Protein AF-A0A6I1NS56-F1 (afdb_monomer)

Sequence (150 aa):
AAATADRNGFFYVLDRTNGKFIRGFPFVDKITWATGLYKDGRPIYNDASRPGAPGSEAKGSSVFVAPAFLGAKNWMPMAYNRDTGLFYVPSNEWGMDIWNEGIAYKKGAAFLGAGFTIKPLNEDYIGVLRAIDPISGKEVWRHKNFAPLW

pLDDT: mean 98.23, std 1.17, range [90.31, 98.94]

Foldseek 3Di:
DDWDCDLQQKIFDADPVPRFGPDIDGPAPDFDQAPGADPRRHGRGDCQQPADEQVPHQKTDKHKGPPANCGQAHDDDWDADPVVQWIWGWGFAKIKTKIFGDFDDDPPDDTDRMDMDIGGPDDQFTIKTWIARPPVRDTPDIDTDRDGDD

Solvent-accessible surface area (backbone atoms only — not comparable to full-atom values): 8372 Å² total; per-residue (Å²): 110,45,75,48,70,36,39,74,24,38,33,37,34,24,36,70,88,77,66,48,55,73,51,70,42,70,78,53,98,61,60,48,45,38,84,49,63,47,93,74,62,49,72,40,70,32,70,83,37,50,51,38,74,24,81,94,48,78,52,18,55,72,26,69,28,24,30,20,95,73,21,20,24,61,89,54,78,61,49,75,43,86,88,79,57,30,34,42,38,54,21,36,46,33,21,19,44,32,23,24,30,84,70,75,93,51,93,95,55,87,85,76,38,58,54,74,48,80,38,68,73,46,95,79,33,24,9,33,39,32,33,34,33,79,84,84,65,41,76,78,48,76,45,80,32,60,57,71,52,109

Nearest PDB structures (foldseek):
  6zcw-assembly1_A  TM=1.004E+00  e=3.092E-25  Pseudomonas putida KT2440
  6zcv-assembly1_A  TM=1.003E+00  e=5.924E-25  Pseudomonas putida KT2440
  1flg-assembly1_B  TM=9.805E-01  e=6.435E-18  Pseudomonas aeruginosa
  7cdl-assembly3_A  TM=9.228E-01  e=8.226E-09  Methylococcus capsulatus str. Bath
  4mh1-assembly1_B-2  TM=8.057E-01  e=1.050E-07  Ketogulonicigenium vulgare Y25

Secondary structure (DSSP, 8-state):
-EEEE-TTSEEEEE-TTT--EEEEEE-SS---SEEEE-TTS-EEE-GGGSPPP-TTSSBPPPEEESS-TT-SS-SSPPEEETTTTEEEEEEE-EEEEEEEB-----TTS----EEEEEEESSSS-SEEEEEEETTTTEEEEEEEESSPP-

Radius of gyration: 17.17 Å; Cα contacts (8 Å, |Δi|>4): 363; chains: 1; bounding box: 42×41×47 Å

Structure (mmCIF, N/CA/C/O backbone):
data_AF-A0A6I1NS56-F1
#
_entry.id   AF-A0A6I1NS56-F1
#
loop_
_atom_site.group_PDB
_atom_site.id
_atom_site.type_symbol
_atom_site.label_atom_id
_atom_site.label_alt_id
_atom_site.label_comp_id
_atom_site.label_asym_id
_atom_site.label_entity_id
_atom_site.label_seq_id
_atom_site.pdbx_PDB_ins_code
_atom_site.Cartn_x
_atom_site.Cartn_y
_atom_site.Cartn_z
_atom_site.occupancy
_atom_site.B_iso_or_equiv
_atom_site.auth_seq_id
_atom_site.auth_comp_id
_atom_site.auth_asym_id
_atom_site.auth_atom_id
_atom_site.pdbx_PDB_model_num
ATOM 1 N N . ALA A 1 1 ? -12.885 13.927 11.014 1.00 90.31 1 ALA A N 1
ATOM 2 C CA . ALA A 1 1 ? -11.855 13.294 10.175 1.00 90.31 1 ALA A CA 1
ATOM 3 C C . ALA A 1 1 ? -12.495 12.534 9.013 1.00 90.31 1 ALA A C 1
ATOM 5 O O . ALA A 1 1 ? -13.688 12.250 9.088 1.00 90.31 1 ALA A O 1
ATOM 6 N N . ALA A 1 2 ? -11.719 12.247 7.971 1.00 95.69 2 ALA A N 1
ATOM 7 C CA . ALA A 1 2 ? -11.999 11.276 6.913 1.00 95.69 2 ALA A CA 1
ATOM 8 C C . ALA A 1 2 ? -10.872 10.230 6.918 1.00 95.69 2 ALA A C 1
ATOM 10 O O . ALA A 1 2 ? -9.745 10.568 7.281 1.00 95.69 2 ALA A O 1
ATOM 11 N N . ALA A 1 3 ? -11.171 8.986 6.549 1.00 97.81 3 ALA A N 1
ATOM 12 C CA . ALA A 1 3 ? -10.193 7.904 6.532 1.00 97.81 3 ALA A CA 1
ATOM 13 C C . ALA A 1 3 ? -10.124 7.248 5.151 1.00 97.81 3 ALA A C 1
ATOM 15 O O . ALA A 1 3 ? -11.142 7.156 4.463 1.00 97.81 3 ALA A O 1
ATOM 16 N N . THR A 1 4 ? -8.942 6.778 4.758 1.00 98.06 4 THR A N 1
ATOM 17 C CA . THR A 1 4 ? -8.733 6.042 3.508 1.00 98.06 4 THR A CA 1
ATOM 18 C C . THR A 1 4 ? -7.671 4.962 3.687 1.00 98.06 4 THR A C 1
ATOM 20 O O . THR A 1 4 ? -6.619 5.214 4.265 1.00 98.06 4 THR A O 1
ATOM 23 N N . ALA A 1 5 ? -7.950 3.760 3.191 1.00 98.69 5 ALA A N 1
ATOM 24 C CA . ALA A 1 5 ? -6.979 2.679 3.075 1.00 98.69 5 ALA A CA 1
ATOM 25 C C . ALA A 1 5 ? -6.415 2.706 1.651 1.00 98.69 5 ALA A C 1
ATOM 27 O O . ALA A 1 5 ? -7.130 2.381 0.701 1.00 98.69 5 ALA A O 1
ATOM 28 N N . ASP A 1 6 ? -5.178 3.161 1.485 1.00 98.81 6 ASP A N 1
ATOM 29 C CA . ASP A 1 6 ? -4.625 3.435 0.162 1.00 98.81 6 ASP A CA 1
ATOM 30 C C . ASP A 1 6 ? -4.050 2.180 -0.513 1.00 98.81 6 ASP A C 1
ATOM 32 O O . ASP A 1 6 ? -3.623 1.219 0.134 1.00 98.81 6 ASP A O 1
ATOM 36 N N . ARG A 1 7 ? -3.981 2.212 -1.849 1.00 98.88 7 ARG A N 1
ATOM 37 C CA . ARG A 1 7 ? -3.293 1.197 -2.663 1.00 98.88 7 ARG A CA 1
ATOM 38 C C . ARG A 1 7 ? -1.859 0.968 -2.187 1.00 98.88 7 ARG A C 1
ATOM 40 O O . ARG A 1 7 ? -1.370 -0.156 -2.264 1.00 98.88 7 ARG A O 1
ATOM 47 N N . ASN A 1 8 ? -1.205 2.013 -1.690 1.00 98.81 8 ASN A N 1
ATOM 48 C CA . ASN A 1 8 ? 0.195 2.015 -1.293 1.00 98.81 8 ASN A CA 1
ATOM 49 C C . ASN A 1 8 ? 0.499 1.285 0.035 1.00 98.81 8 ASN A C 1
ATOM 51 O O . ASN A 1 8 ? 1.672 1.151 0.384 1.00 98.81 8 ASN A O 1
ATOM 55 N N . GLY A 1 9 ? -0.520 0.805 0.761 1.00 98.81 9 GLY A N 1
ATOM 56 C CA . GLY A 1 9 ? -0.364 0.044 2.008 1.00 98.81 9 GLY A CA 1
ATOM 57 C C . GLY A 1 9 ? -0.556 0.839 3.298 1.00 98.81 9 GLY A C 1
ATOM 58 O O . GLY A 1 9 ? -0.665 0.234 4.365 1.00 98.81 9 GLY A O 1
ATOM 59 N N . PHE A 1 10 ? -0.655 2.167 3.226 1.00 98.94 10 PHE A N 1
ATOM 60 C CA . PHE A 1 10 ? -0.937 3.014 4.381 1.00 98.94 10 PHE A CA 1
ATOM 61 C C . PHE A 1 10 ? -2.432 3.327 4.512 1.00 98.94 10 PHE A C 1
ATOM 63 O O . PHE A 1 10 ? -3.138 3.606 3.542 1.00 98.94 10 PHE A O 1
ATOM 70 N N . PHE A 1 11 ? -2.909 3.310 5.750 1.00 98.88 11 PHE A N 1
ATOM 71 C CA . PHE A 1 11 ? -4.212 3.800 6.158 1.00 98.88 11 PHE A CA 1
ATOM 72 C C . PHE A 1 11 ? -4.035 5.227 6.666 1.00 98.88 11 PHE A C 1
ATOM 74 O O . PHE A 1 11 ? -3.307 5.453 7.631 1.00 98.88 11 PHE A O 1
ATOM 81 N N . TYR A 1 12 ? -4.683 6.191 6.022 1.00 98.88 12 TYR A N 1
ATOM 82 C CA . TYR A 1 12 ? -4.572 7.612 6.329 1.00 98.88 12 TYR A CA 1
ATOM 83 C C . TYR A 1 12 ? -5.828 8.121 7.024 1.00 98.88 12 TYR A C 1
ATOM 85 O O . TYR A 1 12 ? -6.948 7.775 6.650 1.00 98.88 12 TYR A O 1
ATOM 93 N N . VAL A 1 13 ? -5.634 9.019 7.987 1.00 98.81 13 VAL A N 1
ATOM 94 C CA . VAL A 1 13 ? -6.697 9.792 8.629 1.00 98.81 13 VAL A CA 1
ATOM 95 C C . VAL A 1 13 ? -6.381 11.272 8.457 1.00 98.81 13 VAL A C 1
ATOM 97 O O . VAL A 1 13 ? -5.311 11.742 8.848 1.00 98.81 13 VAL A O 1
ATOM 100 N N . LEU A 1 14 ? -7.327 12.005 7.874 1.00 98.75 14 LEU A N 1
ATOM 101 C CA . LEU A 1 14 ? -7.202 13.424 7.549 1.00 98.75 14 LEU A CA 1
ATOM 102 C C . LEU A 1 14 ? -8.277 14.241 8.264 1.00 98.75 14 LEU A C 1
ATOM 104 O O . LEU A 1 14 ? -9.392 13.765 8.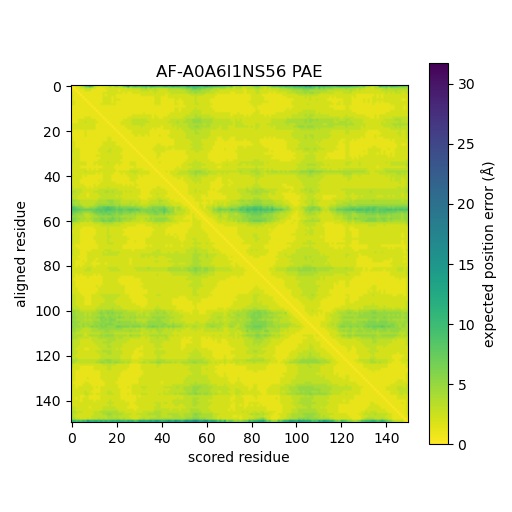518 1.00 98.75 14 LEU A O 1
ATOM 108 N N . ASP A 1 15 ? -7.982 15.503 8.545 1.00 98.50 15 ASP A N 1
ATOM 109 C CA . ASP A 1 15 ? -9.017 16.474 8.861 1.00 98.50 15 ASP A CA 1
ATOM 110 C C . ASP A 1 15 ? -9.815 16.769 7.587 1.00 98.50 15 ASP A C 1
ATOM 112 O O . ASP A 1 15 ? -9.314 17.328 6.615 1.00 98.50 15 ASP A O 1
ATOM 116 N N . ARG A 1 16 ? -11.091 16.383 7.592 1.00 98.19 16 ARG A N 1
ATOM 117 C CA . ARG A 1 16 ? -11.969 16.523 6.426 1.00 98.19 16 ARG A CA 1
ATOM 118 C C . ARG A 1 16 ? -12.293 17.983 6.084 1.00 98.19 16 ARG A C 1
ATOM 120 O O . ARG A 1 16 ? -12.858 18.226 5.029 1.00 98.19 16 ARG A O 1
ATOM 127 N N . THR A 1 17 ? -12.021 18.928 6.988 1.00 98.56 17 THR A N 1
ATOM 128 C CA . THR A 1 17 ? -12.348 20.351 6.797 1.00 98.56 17 THR A CA 1
ATOM 129 C C . THR A 1 17 ? -11.284 21.099 5.998 1.00 98.56 17 THR A C 1
ATOM 131 O O . THR A 1 17 ? -11.596 22.099 5.362 1.00 98.56 17 THR A O 1
ATOM 134 N N . ASN A 1 18 ? -10.035 20.622 6.022 1.00 98.06 18 ASN A N 1
ATOM 135 C CA . ASN A 1 18 ? -8.885 21.323 5.441 1.00 98.06 18 ASN A CA 1
ATOM 136 C C . ASN A 1 18 ? -7.846 20.389 4.786 1.00 98.06 18 ASN A C 1
ATOM 138 O O . ASN A 1 18 ? -6.843 20.866 4.264 1.00 98.06 18 ASN A O 1
ATOM 142 N N . GLY A 1 19 ? -8.054 19.071 4.831 1.00 98.00 19 GLY A N 1
ATOM 143 C CA . GLY A 1 19 ? -7.160 18.069 4.251 1.00 98.00 19 GLY A CA 1
ATOM 144 C C . GLY A 1 19 ? -5.872 17.810 5.037 1.00 98.00 19 GLY A C 1
ATOM 145 O O . GLY A 1 19 ? -5.043 17.026 4.579 1.00 98.00 19 GLY A O 1
ATOM 146 N N . LYS A 1 20 ? -5.672 18.430 6.209 1.00 98.44 20 LYS A N 1
ATOM 147 C CA . LYS A 1 20 ? -4.444 18.250 6.992 1.00 98.44 20 LYS A CA 1
ATOM 148 C C . LYS A 1 20 ? -4.314 16.816 7.497 1.00 98.44 20 LYS A C 1
ATOM 150 O O . LYS A 1 20 ? -5.270 16.220 7.997 1.00 98.44 20 LYS A O 1
ATOM 155 N N . PHE A 1 21 ? -3.100 16.287 7.391 1.00 98.69 21 PHE A N 1
ATOM 156 C CA . PHE A 1 21 ? -2.736 14.977 7.910 1.00 98.69 21 PHE A CA 1
ATOM 157 C C . PHE A 1 21 ? -2.895 14.924 9.434 1.00 98.69 21 PHE A C 1
ATOM 159 O O . PHE A 1 21 ? -2.384 15.790 10.142 1.00 98.69 21 PHE A O 1
ATOM 166 N N . ILE A 1 22 ? -3.608 13.906 9.927 1.00 98.62 22 ILE A N 1
ATOM 167 C CA . ILE A 1 22 ? -3.720 13.611 11.363 1.00 98.62 22 ILE A CA 1
ATOM 168 C C . ILE A 1 22 ? -2.789 12.451 11.712 1.00 98.62 22 ILE A C 1
ATOM 170 O O . ILE A 1 22 ? -1.998 12.558 12.646 1.00 98.62 22 ILE A O 1
ATOM 174 N N . ARG A 1 23 ? -2.897 11.335 10.980 1.00 98.56 23 ARG A N 1
ATOM 175 C CA . ARG A 1 23 ? -2.022 10.164 11.129 1.00 98.56 23 ARG A CA 1
ATOM 176 C C . ARG A 1 23 ? -2.073 9.265 9.902 1.00 98.56 23 ARG A C 1
ATOM 178 O O . ARG A 1 23 ? -3.020 9.317 9.117 1.00 98.56 23 ARG A O 1
ATOM 185 N N . GLY A 1 24 ? -1.077 8.396 9.798 1.00 98.69 24 GLY A N 1
ATOM 186 C CA . GLY A 1 24 ? -1.015 7.347 8.799 1.00 98.69 24 GLY A CA 1
ATOM 187 C C . GLY A 1 24 ? -0.174 6.187 9.307 1.00 98.69 24 GLY A C 1
ATOM 188 O O . GLY A 1 24 ? 0.824 6.408 9.991 1.00 98.69 24 GLY A O 1
ATOM 189 N N . PHE A 1 25 ? -0.601 4.965 9.019 1.00 98.81 25 PHE A N 1
ATOM 190 C CA . PHE A 1 25 ? 0.040 3.745 9.510 1.00 98.81 25 PHE A CA 1
ATOM 191 C C . PHE A 1 25 ? -0.192 2.592 8.521 1.00 98.81 25 PHE A C 1
ATOM 193 O O . PHE A 1 25 ? -1.199 2.607 7.813 1.00 98.81 25 PHE A O 1
ATOM 200 N N . PRO A 1 26 ? 0.719 1.610 8.417 1.00 98.81 26 PRO A N 1
ATOM 201 C CA . PRO A 1 26 ? 0.501 0.436 7.574 1.00 98.81 26 PRO A CA 1
ATOM 202 C C . PRO A 1 26 ? -0.754 -0.344 7.997 1.00 98.81 26 PRO A C 1
ATOM 204 O O . PRO A 1 26 ? -0.982 -0.531 9.191 1.00 98.81 26 PRO A O 1
ATOM 207 N N . PHE A 1 27 ? -1.546 -0.823 7.033 1.00 98.81 27 PHE A N 1
ATOM 208 C CA . PHE A 1 27 ? -2.645 -1.778 7.283 1.00 98.81 27 PHE A CA 1
ATOM 209 C C . PHE A 1 27 ? -2.429 -3.139 6.607 1.00 98.81 27 PHE A C 1
ATOM 211 O O . PHE A 1 27 ? -3.318 -3.984 6.621 1.00 98.81 27 PHE A O 1
ATOM 218 N N . VAL A 1 28 ? -1.256 -3.342 6.012 1.00 98.81 28 VAL A N 1
ATOM 219 C CA . VAL A 1 28 ? -0.772 -4.617 5.471 1.00 98.81 28 VAL A CA 1
ATOM 220 C C . VAL A 1 28 ? 0.554 -4.968 6.125 1.00 98.81 28 VAL A C 1
ATOM 222 O O . VAL A 1 28 ? 1.234 -4.096 6.672 1.00 98.81 28 VAL A O 1
ATOM 225 N N . ASP A 1 29 ? 0.928 -6.240 6.062 1.00 98.75 29 ASP A N 1
ATOM 226 C CA . ASP A 1 29 ? 2.071 -6.757 6.812 1.00 98.75 29 ASP A CA 1
ATOM 227 C C . ASP A 1 29 ? 3.419 -6.396 6.156 1.00 98.75 29 ASP A C 1
ATOM 229 O O . ASP A 1 29 ? 4.456 -6.412 6.825 1.00 98.75 29 ASP A O 1
ATOM 233 N N . LYS A 1 30 ? 3.433 -6.039 4.860 1.00 98.81 30 LYS A N 1
ATOM 234 C CA . LYS A 1 30 ? 4.659 -5.668 4.135 1.00 98.81 30 LYS A CA 1
ATOM 235 C C . LYS A 1 30 ? 4.489 -4.428 3.254 1.00 98.81 30 LYS A C 1
ATOM 237 O O . LYS A 1 30 ? 3.691 -4.409 2.321 1.00 98.81 30 LYS A O 1
ATOM 242 N N . ILE A 1 31 ? 5.341 -3.430 3.492 1.00 98.94 31 ILE A N 1
ATOM 243 C CA . ILE A 1 31 ? 5.553 -2.264 2.623 1.00 98.94 31 ILE A CA 1
ATOM 244 C C . ILE A 1 31 ? 7.057 -2.130 2.384 1.00 98.94 31 ILE A C 1
ATOM 246 O O . ILE A 1 31 ? 7.829 -2.106 3.339 1.00 98.94 31 ILE A O 1
ATOM 250 N N . THR A 1 32 ? 7.491 -2.072 1.124 1.00 98.88 32 THR A N 1
ATOM 251 C CA . THR A 1 32 ? 8.924 -1.977 0.774 1.00 98.88 32 THR A CA 1
ATOM 252 C C . THR A 1 32 ? 9.316 -0.623 0.195 1.00 98.88 32 THR A C 1
ATOM 254 O O . THR A 1 32 ? 10.483 -0.249 0.283 1.00 98.88 32 THR A O 1
ATOM 257 N N . TRP A 1 33 ? 8.364 0.106 -0.398 1.00 98.88 33 TRP A N 1
ATOM 258 C CA . TRP A 1 33 ? 8.627 1.341 -1.148 1.00 98.88 33 TRP A CA 1
ATOM 259 C C . TRP A 1 33 ? 8.823 2.583 -0.274 1.00 98.88 33 TRP A C 1
ATOM 261 O O . TRP A 1 33 ? 9.368 3.586 -0.736 1.00 98.88 33 TRP A O 1
ATOM 271 N N . ALA A 1 34 ? 8.406 2.515 0.987 1.00 98.81 34 ALA A N 1
ATOM 272 C CA . ALA A 1 34 ? 8.593 3.557 1.982 1.00 98.81 34 ALA A CA 1
ATOM 273 C C . ALA A 1 34 ? 8.879 2.934 3.349 1.00 98.81 34 ALA A C 1
ATOM 275 O O . ALA A 1 34 ? 8.351 1.872 3.676 1.00 98.81 34 ALA A O 1
ATOM 276 N N . THR A 1 35 ? 9.692 3.613 4.154 1.00 98.56 35 THR A N 1
ATOM 277 C CA . THR A 1 35 ? 10.029 3.201 5.527 1.00 98.56 35 THR A CA 1
ATOM 278 C C . THR A 1 35 ? 9.115 3.836 6.575 1.00 98.56 35 THR A C 1
ATOM 280 O O . THR A 1 35 ? 9.130 3.439 7.737 1.00 98.56 35 THR A O 1
ATOM 283 N N . GLY A 1 36 ? 8.297 4.812 6.175 1.00 98.56 36 GLY A N 1
ATOM 284 C CA . GLY A 1 36 ? 7.357 5.507 7.043 1.00 98.56 36 GLY A CA 1
ATOM 285 C C . GLY A 1 36 ? 6.774 6.753 6.382 1.00 98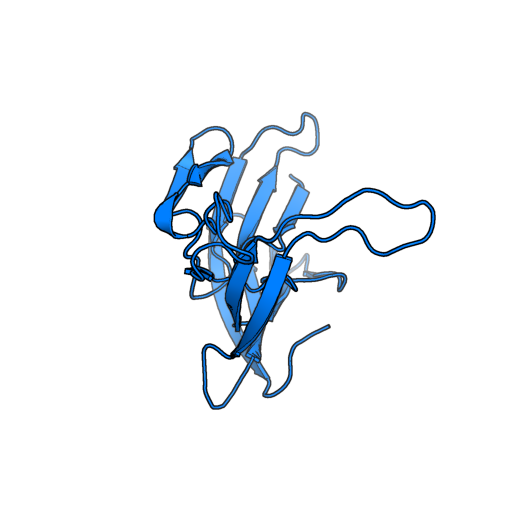.56 36 GLY A C 1
ATOM 286 O O . GLY A 1 36 ? 6.870 6.937 5.166 1.00 98.56 36 GLY A O 1
ATOM 287 N N . LEU A 1 37 ? 6.181 7.619 7.202 1.00 98.81 37 LEU A N 1
ATOM 288 C CA . LEU A 1 37 ? 5.605 8.900 6.793 1.00 98.81 37 LEU A CA 1
ATOM 289 C C . LEU A 1 37 ? 6.227 10.029 7.628 1.00 98.81 37 LEU A C 1
ATOM 291 O O . LEU A 1 37 ? 6.424 9.883 8.834 1.00 98.81 37 LEU A O 1
ATOM 295 N N . TYR A 1 38 ? 6.511 11.166 6.996 1.00 98.50 38 TYR A N 1
ATOM 296 C CA . TYR A 1 38 ? 6.837 12.418 7.674 1.00 98.50 38 TYR A CA 1
ATOM 297 C C . TYR A 1 38 ? 5.603 12.997 8.388 1.00 98.50 38 TYR A C 1
ATOM 299 O O . TYR A 1 38 ? 4.470 12.551 8.202 1.00 98.50 38 TYR A O 1
ATOM 307 N N . LYS A 1 39 ? 5.817 14.047 9.193 1.00 97.44 39 LYS A N 1
ATOM 308 C CA . LYS A 1 39 ? 4.770 14.723 9.986 1.00 97.44 39 LYS A CA 1
ATOM 309 C C . LYS A 1 39 ? 3.603 15.294 9.169 1.00 97.44 39 LYS A C 1
ATOM 311 O O . LYS A 1 39 ? 2.552 15.577 9.728 1.00 97.44 39 LYS A O 1
ATOM 316 N N . ASP A 1 40 ? 3.809 15.525 7.879 1.00 97.56 40 ASP A N 1
ATOM 317 C CA . ASP A 1 40 ? 2.822 16.043 6.930 1.00 97.56 40 ASP A CA 1
ATOM 318 C C . ASP A 1 40 ? 2.115 14.927 6.141 1.00 97.56 40 ASP A C 1
ATOM 320 O O . ASP A 1 40 ? 1.281 15.213 5.284 1.00 97.56 40 ASP A O 1
ATOM 324 N N . GLY A 1 41 ? 2.432 13.659 6.423 1.00 98.38 41 GLY A N 1
ATOM 325 C CA . GLY A 1 41 ? 1.904 12.497 5.714 1.00 98.38 41 GLY A CA 1
ATOM 326 C C . GLY A 1 41 ? 2.660 12.147 4.433 1.00 98.38 41 GLY A C 1
ATOM 327 O O . GLY A 1 41 ? 2.263 11.206 3.743 1.00 98.38 41 GLY A O 1
ATOM 328 N N . ARG A 1 42 ? 3.750 12.854 4.099 1.00 98.69 42 ARG A N 1
ATOM 329 C CA . ARG A 1 42 ? 4.584 12.520 2.940 1.00 98.69 42 ARG A CA 1
ATOM 330 C C . ARG A 1 42 ? 5.384 11.233 3.205 1.00 98.69 42 ARG A C 1
ATOM 332 O O . ARG A 1 42 ? 5.989 11.118 4.266 1.00 98.69 42 ARG A O 1
ATOM 339 N N . PRO A 1 43 ? 5.470 10.293 2.251 1.00 98.75 43 PRO A N 1
ATOM 340 C CA . PRO A 1 43 ? 6.302 9.100 2.396 1.00 98.75 43 PRO A CA 1
ATOM 341 C C . PRO A 1 43 ? 7.790 9.401 2.554 1.00 98.75 43 PRO A C 1
ATOM 343 O O . PRO A 1 43 ? 8.342 10.264 1.866 1.00 98.75 43 PRO A O 1
ATOM 346 N N . ILE A 1 44 ? 8.435 8.630 3.426 1.00 98.81 44 ILE A N 1
ATOM 347 C CA . ILE A 1 44 ? 9.890 8.504 3.507 1.00 98.81 44 ILE A CA 1
ATOM 348 C C . ILE A 1 44 ? 10.264 7.357 2.567 1.00 98.81 44 ILE A C 1
ATOM 350 O O . ILE A 1 44 ? 10.085 6.187 2.903 1.00 98.81 44 ILE A O 1
ATOM 354 N N . TYR A 1 45 ? 10.684 7.697 1.352 1.00 98.75 45 TYR A N 1
ATOM 355 C CA . TYR A 1 45 ? 10.891 6.725 0.280 1.00 98.75 45 TYR A CA 1
ATOM 356 C C . TYR A 1 45 ? 12.083 5.801 0.552 1.00 98.75 45 TYR A C 1
ATOM 358 O O . TYR A 1 45 ? 13.109 6.221 1.083 1.00 98.75 45 TYR A O 1
ATOM 366 N N . ASN A 1 46 ? 11.947 4.545 0.128 1.00 98.62 46 ASN A N 1
ATOM 367 C CA . ASN A 1 46 ? 13.058 3.628 -0.079 1.00 98.62 46 ASN A CA 1
ATOM 368 C C . ASN A 1 46 ? 13.330 3.533 -1.584 1.00 98.62 46 ASN A C 1
ATOM 370 O O . ASN A 1 46 ? 12.662 2.780 -2.300 1.00 98.62 46 ASN A O 1
ATOM 374 N N . ASP A 1 47 ? 14.308 4.298 -2.064 1.00 98.19 47 ASP A N 1
ATOM 375 C CA . ASP A 1 47 ? 14.588 4.411 -3.498 1.00 98.19 47 ASP A CA 1
ATOM 376 C C . ASP A 1 47 ? 15.051 3.093 -4.133 1.00 98.19 47 ASP A C 1
ATOM 378 O O . ASP A 1 47 ? 14.820 2.881 -5.320 1.00 98.19 47 ASP A O 1
ATOM 382 N N . ALA A 1 48 ? 15.591 2.151 -3.349 1.00 97.94 48 ALA A N 1
ATOM 383 C CA . ALA A 1 48 ? 15.938 0.815 -3.840 1.00 97.94 48 ALA A CA 1
ATOM 384 C C . ALA A 1 48 ? 14.710 -0.016 -4.264 1.00 97.94 48 ALA A C 1
ATOM 386 O O . ALA A 1 48 ? 14.843 -0.995 -4.992 1.00 97.94 48 ALA A O 1
ATOM 387 N N . SER A 1 49 ? 13.505 0.366 -3.827 1.00 98.12 49 SER A N 1
ATOM 388 C CA . SER A 1 49 ? 12.248 -0.270 -4.238 1.00 98.12 49 SER A CA 1
ATOM 389 C C . SER A 1 49 ? 11.629 0.396 -5.476 1.00 98.12 49 SER A C 1
ATOM 391 O O . SER A 1 49 ? 10.535 0.021 -5.892 1.00 98.12 49 SER A O 1
ATOM 393 N N . ARG A 1 50 ? 12.290 1.396 -6.075 1.00 98.50 50 ARG A N 1
ATOM 394 C CA . ARG A 1 50 ? 11.865 2.008 -7.337 1.00 98.50 50 ARG A CA 1
ATOM 395 C C . ARG A 1 50 ? 12.611 1.336 -8.500 1.00 98.50 50 ARG A C 1
ATOM 397 O O . ARG A 1 50 ? 13.839 1.318 -8.473 1.00 98.50 50 ARG A O 1
ATOM 404 N N . PRO A 1 51 ? 11.917 0.814 -9.532 1.00 98.19 51 PRO A N 1
ATOM 405 C CA . PRO A 1 51 ? 12.595 0.235 -10.689 1.00 98.19 51 PRO A CA 1
ATOM 406 C C . PRO A 1 51 ? 13.437 1.297 -11.402 1.00 98.19 51 PRO A C 1
ATOM 408 O O . PRO A 1 51 ? 12.988 2.430 -11.605 1.00 98.19 51 PRO A O 1
ATOM 411 N N . GLY A 1 52 ? 14.662 0.923 -11.772 1.00 97.62 52 GLY A N 1
ATOM 412 C CA . GLY A 1 52 ? 15.597 1.807 -12.462 1.00 97.62 52 GLY A CA 1
ATOM 413 C C . GLY A 1 52 ? 15.152 2.136 -13.887 1.00 97.62 52 GLY A C 1
ATOM 414 O O . GLY A 1 52 ? 14.285 1.475 -14.462 1.00 97.62 52 GLY A O 1
ATOM 415 N N . ALA A 1 53 ? 15.754 3.169 -14.474 1.00 97.38 53 ALA A N 1
ATOM 416 C CA . ALA A 1 53 ? 15.591 3.447 -15.898 1.00 97.38 53 ALA A CA 1
ATOM 417 C C . ALA A 1 53 ? 16.290 2.361 -16.748 1.00 97.38 53 ALA A C 1
ATOM 419 O O . ALA A 1 53 ? 17.307 1.823 -16.309 1.00 97.38 53 ALA A O 1
ATOM 420 N N . PRO A 1 54 ? 15.794 2.059 -17.964 1.00 96.50 54 PRO A N 1
ATOM 421 C CA . PRO A 1 54 ? 16.417 1.077 -18.858 1.00 96.50 54 PRO A CA 1
ATOM 422 C C . PRO A 1 54 ? 17.799 1.498 -19.387 1.00 96.50 54 PRO A C 1
ATOM 424 O O . PRO A 1 54 ? 18.621 0.645 -19.702 1.00 96.50 54 PRO A O 1
ATOM 427 N N . GLY A 1 55 ? 18.101 2.801 -19.439 1.00 95.31 55 GLY A N 1
ATOM 428 C CA . GLY A 1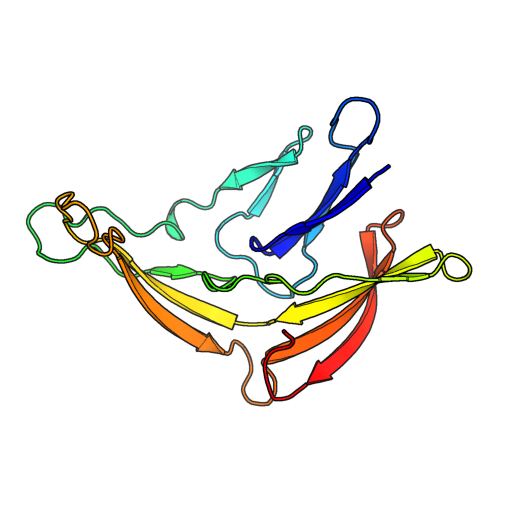 55 ? 19.389 3.281 -19.945 1.00 95.31 55 GLY A CA 1
ATOM 429 C C . GLY A 1 55 ? 19.605 2.869 -21.405 1.00 95.31 55 GLY A C 1
ATOM 430 O O . GLY A 1 55 ? 18.768 3.171 -22.252 1.00 95.31 55 GLY A O 1
ATOM 431 N N . SER A 1 56 ? 20.725 2.200 -21.688 1.00 95.19 56 SER A N 1
ATOM 432 C CA . SER A 1 56 ? 21.039 1.622 -23.004 1.00 95.19 56 SER A CA 1
ATOM 433 C C . SER A 1 56 ? 20.375 0.268 -23.266 1.00 95.19 56 SER A C 1
ATOM 435 O O . SER A 1 56 ? 20.374 -0.190 -24.406 1.00 95.19 56 SER A O 1
ATOM 437 N N . GLU A 1 57 ? 19.835 -0.378 -22.232 1.00 96.88 57 GLU A N 1
ATOM 438 C CA . GLU A 1 57 ? 19.206 -1.691 -22.338 1.00 96.88 57 GLU A CA 1
ATOM 439 C C . GLU A 1 57 ? 17.734 -1.574 -22.745 1.00 96.88 57 GLU A C 1
ATOM 441 O O . GLU A 1 57 ? 17.104 -0.524 -22.622 1.00 96.88 57 GLU A O 1
ATOM 446 N N . ALA A 1 58 ? 17.138 -2.683 -23.189 1.00 95.81 58 ALA A N 1
ATOM 447 C CA . ALA A 1 58 ? 15.701 -2.721 -23.467 1.00 95.81 58 ALA A CA 1
ATOM 448 C C . ALA A 1 58 ? 14.849 -2.595 -22.186 1.00 95.81 58 ALA A C 1
ATOM 450 O O . ALA A 1 58 ? 13.743 -2.054 -22.225 1.00 95.81 58 ALA A O 1
ATOM 451 N N . LYS A 1 59 ? 15.359 -3.100 -21.054 1.00 97.38 59 LYS A N 1
ATOM 452 C CA . LYS A 1 59 ? 14.677 -3.146 -19.753 1.00 97.38 59 LYS A CA 1
ATOM 453 C C . LYS A 1 59 ? 15.615 -2.679 -18.646 1.00 97.38 59 LYS A C 1
ATOM 455 O O . LYS A 1 59 ? 16.789 -3.036 -18.639 1.00 97.38 59 LYS A O 1
ATOM 460 N N . GLY A 1 60 ? 15.077 -1.921 -17.695 1.00 96.88 60 GLY A N 1
ATOM 461 C CA . GLY A 1 60 ? 15.769 -1.567 -16.460 1.00 96.88 60 GLY A CA 1
ATOM 462 C C . GLY A 1 60 ? 15.892 -2.755 -15.510 1.00 96.88 60 GLY A C 1
ATOM 463 O O . GLY A 1 60 ? 15.298 -3.815 -15.721 1.00 96.88 60 GLY A O 1
ATOM 464 N N . SER A 1 61 ? 16.645 -2.566 -14.428 1.00 96.50 61 SER A N 1
ATOM 465 C CA . SER A 1 61 ? 16.744 -3.568 -13.370 1.00 96.50 61 SER A CA 1
ATOM 466 C C . SER A 1 61 ? 15.377 -3.836 -12.735 1.00 96.50 61 SER A C 1
ATOM 468 O O . SER A 1 61 ? 14.627 -2.915 -12.398 1.00 96.50 61 SER A O 1
ATOM 470 N N . SER A 1 62 ? 15.064 -5.121 -12.565 1.00 98.19 62 SER A N 1
ATOM 471 C CA . SER A 1 62 ? 13.874 -5.548 -11.836 1.00 98.19 62 SER A CA 1
ATOM 472 C C . SER A 1 62 ? 14.093 -5.401 -10.335 1.00 98.19 62 SER A C 1
ATOM 474 O O . SER A 1 62 ? 15.135 -5.799 -9.812 1.00 98.19 62 SER A O 1
ATOM 476 N N . VAL A 1 63 ? 13.085 -4.886 -9.638 1.00 98.69 63 VAL A N 1
ATOM 477 C CA . VAL A 1 63 ? 13.050 -4.787 -8.175 1.00 98.69 63 VAL A CA 1
ATOM 478 C C . VAL A 1 63 ? 11.793 -5.458 -7.638 1.00 98.69 63 VAL A C 1
ATOM 480 O O . VAL A 1 63 ? 10.756 -5.477 -8.302 1.00 98.69 63 VAL A O 1
ATOM 483 N N . PHE A 1 64 ? 11.876 -5.995 -6.424 1.00 98.81 64 PHE A N 1
ATOM 484 C CA . PHE A 1 64 ? 10.701 -6.493 -5.716 1.00 98.81 64 PHE A CA 1
ATOM 485 C C . PHE A 1 64 ? 10.023 -5.356 -4.940 1.00 98.81 64 PHE A C 1
ATOM 487 O O . PHE A 1 64 ? 10.683 -4.624 -4.197 1.00 98.81 64 PHE A O 1
ATOM 494 N N . VAL A 1 65 ? 8.702 -5.225 -5.082 1.00 98.88 65 VAL A N 1
ATOM 495 C CA . VAL A 1 65 ? 7.895 -4.189 -4.422 1.00 98.88 65 VAL A CA 1
ATOM 496 C C . VAL A 1 65 ? 6.676 -4.797 -3.743 1.00 98.88 65 VAL A C 1
ATOM 498 O O . VAL A 1 65 ? 5.946 -5.569 -4.359 1.00 98.88 65 VAL A O 1
ATOM 501 N N . ALA A 1 66 ? 6.417 -4.408 -2.495 1.00 98.88 66 ALA A N 1
ATOM 502 C CA . ALA A 1 66 ? 5.136 -4.609 -1.827 1.00 98.88 66 ALA A CA 1
ATOM 503 C C . ALA A 1 66 ? 4.575 -3.257 -1.332 1.00 98.88 66 ALA A C 1
ATOM 505 O O . ALA A 1 66 ? 5.339 -2.464 -0.763 1.00 98.88 66 ALA A O 1
ATOM 506 N N . PRO A 1 67 ? 3.269 -2.982 -1.517 1.00 98.81 67 PRO A N 1
ATOM 507 C CA . PRO A 1 67 ? 2.280 -3.823 -2.208 1.00 98.81 67 PRO A CA 1
ATOM 508 C C . PRO A 1 67 ? 2.517 -3.947 -3.725 1.00 98.81 67 PRO A C 1
ATOM 510 O O . PRO A 1 67 ? 3.174 -3.099 -4.330 1.00 98.81 67 PRO A O 1
ATOM 513 N N . ALA A 1 68 ? 1.946 -4.980 -4.353 1.00 98.75 68 ALA A N 1
ATOM 514 C CA . ALA A 1 68 ? 1.825 -5.049 -5.812 1.00 98.75 68 ALA A CA 1
ATOM 515 C C . ALA A 1 68 ? 1.051 -3.836 -6.364 1.00 98.75 68 ALA A C 1
ATOM 517 O O . ALA A 1 68 ? 0.314 -3.180 -5.629 1.00 98.75 68 ALA A O 1
ATOM 518 N N . PHE A 1 69 ? 1.124 -3.558 -7.671 1.00 98.56 69 PHE A N 1
ATOM 519 C CA . PHE A 1 69 ? 0.436 -2.393 -8.249 1.00 98.56 69 PHE A CA 1
ATOM 520 C C . PHE A 1 69 ? -1.092 -2.455 -8.086 1.00 98.56 69 PHE A C 1
ATOM 522 O O . PHE A 1 69 ? -1.734 -1.410 -7.995 1.00 98.56 69 PHE A O 1
ATOM 529 N N . LEU A 1 70 ? -1.695 -3.648 -7.993 1.00 98.50 70 LEU A N 1
ATOM 530 C CA . LEU A 1 70 ? -3.119 -3.814 -7.657 1.00 98.50 70 LEU A CA 1
ATOM 531 C C . LEU A 1 70 ? -3.452 -3.321 -6.234 1.00 98.50 70 LEU A C 1
ATOM 533 O O . LEU A 1 70 ? -4.592 -2.942 -5.971 1.00 98.50 70 LEU A O 1
ATOM 537 N N . GLY A 1 71 ? -2.437 -3.186 -5.383 1.00 98.69 71 GLY A N 1
ATOM 538 C CA . GLY A 1 71 ? -2.437 -2.444 -4.130 1.00 98.69 71 GLY A CA 1
ATOM 539 C C . GLY A 1 71 ? -2.878 -3.250 -2.918 1.00 98.69 71 GLY A C 1
ATOM 540 O O . GLY A 1 71 ? -3.459 -4.326 -3.036 1.00 98.69 71 GLY A O 1
ATOM 541 N N . ALA A 1 72 ? -2.618 -2.693 -1.739 1.00 98.81 72 ALA A N 1
ATOM 542 C CA . ALA A 1 72 ? -3.082 -3.232 -0.465 1.00 98.81 72 ALA A CA 1
ATOM 543 C C . ALA A 1 72 ? -4.615 -3.245 -0.356 1.00 98.81 72 ALA A C 1
ATOM 545 O O . ALA A 1 72 ? -5.178 -4.153 0.240 1.00 98.81 72 ALA A O 1
ATOM 546 N N . LYS A 1 73 ? -5.292 -2.270 -0.973 1.00 98.75 73 LYS A N 1
ATOM 547 C CA . LYS A 1 73 ? -6.735 -2.251 -1.252 1.00 98.75 73 LYS A CA 1
ATOM 548 C C . LYS A 1 73 ? -6.946 -1.652 -2.640 1.00 98.75 73 LYS A C 1
ATOM 550 O O . LYS A 1 73 ? -6.268 -0.685 -2.981 1.00 98.75 73 LYS A O 1
ATOM 555 N N . ASN A 1 74 ? -7.885 -2.177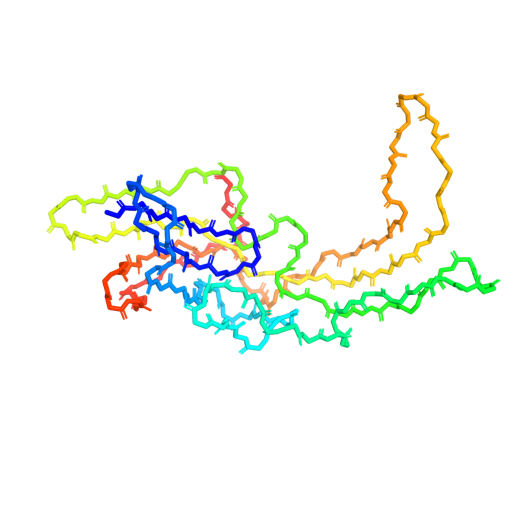 -3.425 1.00 98.38 74 ASN A N 1
ATOM 556 C CA . ASN A 1 74 ? -8.220 -1.644 -4.745 1.00 98.38 74 ASN A CA 1
ATOM 557 C C . ASN A 1 74 ? -9.529 -0.829 -4.712 1.00 98.38 74 ASN A C 1
ATOM 559 O O . ASN A 1 74 ? -9.693 0.023 -3.833 1.00 98.38 74 ASN A O 1
ATOM 563 N N . TRP A 1 75 ? -10.429 -1.042 -5.670 1.00 98.25 75 TRP A N 1
ATOM 564 C CA . TRP A 1 75 ? -11.663 -0.278 -5.833 1.00 98.25 75 TRP A CA 1
ATOM 565 C C . TRP A 1 75 ? -12.723 -0.576 -4.763 1.00 98.25 75 TRP A C 1
ATOM 567 O O . TRP A 1 75 ? -13.505 0.326 -4.459 1.00 98.25 75 TRP A O 1
ATOM 577 N N . MET A 1 76 ? -12.725 -1.767 -4.145 1.00 98.12 76 MET A N 1
ATOM 578 C CA . MET A 1 76 ? -13.706 -2.096 -3.109 1.00 98.12 76 MET A CA 1
ATOM 579 C C . MET A 1 76 ? -13.739 -1.076 -1.973 1.00 98.12 76 MET A C 1
ATOM 581 O O . MET A 1 76 ? -12.684 -0.650 -1.465 1.00 98.12 76 MET A O 1
ATOM 585 N N . PRO A 1 77 ? -14.948 -0.708 -1.521 1.00 98.38 77 PRO A N 1
ATOM 586 C CA . PRO A 1 77 ? -15.109 0.149 -0.365 1.00 98.38 77 PRO A CA 1
ATOM 587 C C . PRO A 1 77 ? -14.764 -0.604 0.925 1.00 98.38 77 PRO A C 1
ATOM 589 O O . PRO A 1 77 ? -15.037 -1.791 1.078 1.00 98.38 77 PRO A O 1
ATOM 592 N N . MET A 1 78 ? -14.202 0.124 1.888 1.00 98.56 78 MET A N 1
ATOM 593 C CA . MET A 1 78 ? -14.229 -0.289 3.292 1.00 98.56 78 MET A CA 1
ATOM 594 C C . MET A 1 78 ? -15.543 0.169 3.934 1.00 98.56 78 MET A C 1
ATOM 596 O O . MET A 1 78 ? -16.141 1.150 3.487 1.00 98.56 78 MET A O 1
ATOM 600 N N . ALA A 1 79 ? -15.964 -0.492 5.008 1.00 98.69 79 ALA A N 1
ATOM 601 C CA . ALA A 1 79 ? -17.136 -0.094 5.791 1.00 98.69 79 ALA A CA 1
ATOM 602 C C . ALA A 1 79 ? -16.719 0.477 7.152 1.00 98.69 79 ALA A C 1
ATOM 604 O O . ALA A 1 79 ? -15.691 0.081 7.692 1.00 98.69 79 ALA A O 1
ATOM 605 N N . TYR A 1 80 ? -17.521 1.377 7.723 1.00 98.75 80 TYR A N 1
ATOM 606 C CA . TYR A 1 80 ? -17.338 1.888 9.085 1.00 98.75 80 TYR A CA 1
ATOM 607 C C . TYR A 1 80 ? -18.541 1.506 9.942 1.00 98.75 80 TYR A C 1
ATOM 609 O O . TYR A 1 80 ? -19.676 1.809 9.569 1.00 98.75 80 TYR A O 1
ATOM 617 N N . ASN A 1 81 ? -18.307 0.876 11.091 1.00 98.69 81 ASN A N 1
ATOM 618 C CA . ASN A 1 81 ? -19.363 0.616 12.067 1.00 98.69 81 ASN A CA 1
ATOM 619 C C . ASN A 1 81 ? -19.310 1.684 13.167 1.00 98.69 81 ASN A C 1
ATOM 621 O O . ASN A 1 81 ? -18.267 1.926 13.771 1.00 98.69 81 ASN A O 1
ATOM 625 N N . ARG A 1 82 ? -20.448 2.342 13.414 1.00 98.25 82 ARG A N 1
ATOM 626 C CA . ARG A 1 82 ? -20.542 3.460 14.363 1.00 98.25 82 ARG A CA 1
ATOM 627 C C . ARG A 1 82 ? -20.508 3.026 15.826 1.00 98.25 82 ARG A C 1
ATOM 629 O O . ARG A 1 82 ? -20.086 3.834 16.645 1.00 98.25 82 ARG A O 1
ATOM 636 N N . ASP A 1 83 ? -20.924 1.801 16.128 1.00 98.56 83 ASP A N 1
ATOM 637 C CA . ASP A 1 83 ? -20.974 1.267 17.490 1.00 98.56 83 ASP A CA 1
ATOM 638 C C . ASP A 1 83 ? -19.583 0.815 17.941 1.00 98.56 83 ASP A C 1
ATOM 640 O O . ASP A 1 83 ? -19.170 1.085 19.065 1.00 98.56 83 ASP A O 1
ATOM 644 N N . THR A 1 84 ? -18.830 0.168 17.045 1.00 98.62 84 THR A N 1
ATOM 645 C CA . THR A 1 84 ? -17.461 -0.286 17.339 1.00 98.62 84 THR A CA 1
ATOM 646 C C . THR A 1 84 ? -16.412 0.796 17.101 1.00 98.62 84 THR A C 1
ATOM 648 O O . THR A 1 84 ? -15.322 0.730 17.663 1.00 98.62 84 THR A O 1
ATOM 651 N N . GLY A 1 85 ? -16.711 1.781 16.251 1.00 98.38 85 GLY A N 1
ATOM 652 C CA . GLY A 1 85 ? -15.754 2.803 15.834 1.00 98.38 85 GLY A CA 1
ATOM 653 C C . GLY A 1 85 ? -14.663 2.287 14.889 1.00 98.38 85 GLY A C 1
ATOM 654 O O . GLY A 1 85 ? -13.643 2.955 14.715 1.00 98.38 85 GLY A O 1
ATOM 655 N N . LEU A 1 86 ? -14.852 1.108 14.287 1.00 98.88 86 LEU A N 1
ATOM 656 C CA . LEU A 1 86 ? -13.845 0.434 13.464 1.00 98.88 86 LEU A CA 1
ATOM 657 C C . LEU A 1 86 ? -14.150 0.542 11.970 1.00 98.88 86 LEU A C 1
ATOM 659 O O . LEU A 1 86 ? -15.309 0.508 11.541 1.00 98.88 86 LEU A O 1
ATOM 663 N N . PHE A 1 87 ? -13.084 0.599 11.173 1.00 98.88 87 PHE A N 1
ATOM 664 C CA . PHE A 1 87 ? -13.138 0.355 9.736 1.00 98.88 87 PHE A CA 1
ATOM 665 C C . PHE A 1 87 ? -12.899 -1.122 9.428 1.00 98.88 87 PHE A C 1
ATOM 667 O O . PHE A 1 87 ? -11.967 -1.715 9.957 1.00 98.88 87 PHE A O 1
ATOM 674 N N . TYR A 1 88 ? -13.690 -1.692 8.524 1.00 98.81 88 TYR A N 1
ATOM 675 C CA . TYR A 1 88 ? -13.533 -3.054 8.017 1.00 98.81 88 TYR A CA 1
ATOM 676 C C . TYR A 1 88 ? -12.989 -2.976 6.597 1.00 98.81 88 TYR A C 1
ATOM 678 O O . TYR A 1 88 ? -13.687 -2.553 5.671 1.00 98.81 88 TYR A O 1
ATOM 686 N N . VAL A 1 89 ? -11.712 -3.316 6.452 1.00 98.88 89 VAL A N 1
ATOM 687 C CA . VAL A 1 89 ? -10.916 -3.086 5.250 1.00 98.88 89 VAL A CA 1
ATOM 688 C C . VAL A 1 89 ? -10.665 -4.420 4.544 1.00 98.88 89 VAL A C 1
ATOM 690 O O . VAL A 1 89 ? -9.923 -5.250 5.076 1.00 98.88 89 VAL A O 1
ATOM 693 N N . PRO A 1 90 ? -11.247 -4.652 3.356 1.00 98.81 90 PRO A N 1
ATOM 694 C CA . PRO A 1 90 ? -10.854 -5.771 2.503 1.00 98.81 90 PRO A CA 1
ATOM 695 C C . PRO A 1 90 ? -9.472 -5.482 1.902 1.00 98.81 90 PRO A C 1
ATOM 697 O O . PRO A 1 90 ? -9.343 -4.628 1.032 1.00 98.81 90 PRO A O 1
ATOM 700 N N . SER A 1 91 ? -8.425 -6.141 2.393 1.00 98.88 91 SER A N 1
ATOM 701 C CA . SER A 1 91 ? -7.035 -5.901 1.978 1.00 98.88 91 SER A CA 1
ATOM 702 C C . SER A 1 91 ? -6.387 -7.128 1.330 1.00 98.88 91 SER A C 1
ATOM 704 O O . SER A 1 91 ? -6.945 -8.219 1.413 1.00 98.88 91 SER A O 1
ATOM 706 N N . ASN A 1 92 ? -5.230 -6.955 0.682 1.00 98.88 92 ASN A N 1
ATOM 707 C CA . ASN A 1 92 ? -4.501 -8.007 -0.036 1.00 98.88 92 ASN A CA 1
ATOM 708 C C . ASN A 1 92 ? -2.990 -7.984 0.263 1.00 98.88 92 ASN A C 1
ATOM 710 O O . ASN A 1 92 ? -2.355 -6.932 0.177 1.00 98.88 92 ASN A O 1
ATOM 714 N N . GLU A 1 93 ? -2.418 -9.157 0.546 1.00 98.81 93 GLU A N 1
ATOM 715 C CA . GLU A 1 93 ? -0.990 -9.397 0.799 1.00 98.81 93 GLU A CA 1
ATOM 716 C C . GLU A 1 93 ? -0.298 -9.984 -0.440 1.00 98.81 93 GLU A C 1
ATOM 718 O O . GLU A 1 93 ? -0.262 -11.192 -0.683 1.00 98.81 93 GLU A O 1
ATOM 723 N N . TRP A 1 94 ? 0.276 -9.101 -1.249 1.00 98.81 94 TRP A N 1
ATOM 724 C CA . TRP A 1 94 ? 1.016 -9.453 -2.460 1.00 98.81 94 TRP A CA 1
ATOM 725 C C . TRP A 1 94 ? 2.112 -8.431 -2.752 1.00 98.81 94 TRP A C 1
ATOM 727 O O . TRP A 1 94 ? 2.006 -7.246 -2.423 1.00 98.81 94 TRP A O 1
ATOM 737 N N . GLY A 1 95 ? 3.171 -8.896 -3.397 1.00 98.81 95 GLY A N 1
ATOM 738 C CA . GLY A 1 95 ? 4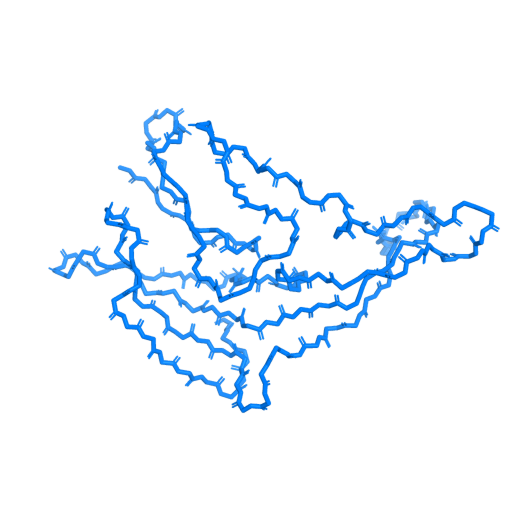.196 -8.056 -3.991 1.00 98.81 95 GLY A CA 1
ATOM 739 C C . GLY A 1 95 ? 4.236 -8.227 -5.502 1.00 98.81 95 GLY A C 1
ATOM 740 O O . GLY A 1 95 ? 3.393 -8.889 -6.108 1.00 98.81 95 GLY A O 1
ATOM 741 N N . MET A 1 96 ? 5.236 -7.628 -6.125 1.00 98.88 96 MET A N 1
ATOM 742 C CA . MET A 1 96 ? 5.522 -7.810 -7.538 1.00 98.88 96 MET A CA 1
ATOM 743 C C . MET A 1 96 ? 7.012 -7.664 -7.805 1.00 98.88 96 MET A C 1
ATOM 745 O O . MET A 1 96 ? 7.672 -6.833 -7.183 1.00 98.88 96 MET A O 1
ATOM 749 N N . ASP A 1 97 ? 7.513 -8.421 -8.772 1.00 98.88 97 ASP A N 1
ATOM 750 C CA . ASP A 1 97 ? 8.687 -7.978 -9.517 1.00 98.88 97 ASP A CA 1
ATOM 751 C C . ASP A 1 97 ? 8.215 -6.909 -10.507 1.00 98.88 97 ASP A C 1
ATOM 753 O O . ASP A 1 97 ? 7.191 -7.102 -11.167 1.00 98.88 97 ASP A O 1
ATOM 757 N N . ILE A 1 98 ? 8.930 -5.791 -10.607 1.00 98.88 98 ILE A N 1
ATOM 758 C CA . ILE A 1 98 ? 8.637 -4.717 -11.561 1.00 98.88 98 ILE A CA 1
ATOM 759 C C . ILE A 1 98 ? 9.934 -4.162 -12.151 1.00 98.88 98 ILE A C 1
ATOM 761 O O . ILE A 1 98 ? 10.920 -3.973 -11.437 1.00 98.88 98 ILE A O 1
ATOM 765 N N . TRP A 1 99 ? 9.919 -3.870 -13.449 1.00 98.81 99 TRP A N 1
ATOM 766 C CA . TRP A 1 99 ? 10.991 -3.185 -14.176 1.00 98.81 99 TRP A CA 1
ATOM 767 C C . TRP A 1 99 ? 10.392 -2.156 -15.140 1.00 98.81 99 TRP A C 1
ATOM 769 O O . TRP A 1 99 ? 9.254 -2.309 -15.586 1.00 98.81 99 TRP A O 1
ATOM 779 N N . ASN A 1 100 ? 11.168 -1.130 -15.496 1.00 98.62 100 ASN A N 1
ATOM 780 C CA . ASN A 1 100 ? 10.765 -0.138 -16.497 1.00 98.62 100 ASN A CA 1
ATOM 781 C C . ASN A 1 100 ? 11.351 -0.457 -17.875 1.00 98.62 100 ASN A C 1
ATOM 783 O O . ASN A 1 100 ? 12.400 -1.092 -17.990 1.00 98.62 100 ASN A O 1
ATOM 787 N N . GLU A 1 101 ? 10.705 0.047 -18.917 1.00 98.25 101 GLU A N 1
ATOM 788 C CA . GLU A 1 101 ? 11.144 -0.045 -20.309 1.00 98.25 101 GLU A CA 1
ATOM 789 C C . GLU A 1 101 ? 10.729 1.213 -21.084 1.00 98.25 101 GLU A C 1
ATOM 791 O O . GLU A 1 101 ? 9.860 1.976 -20.655 1.00 98.25 101 GLU A O 1
ATOM 796 N N . GLY A 1 102 ? 11.388 1.471 -22.214 1.00 97.12 102 GLY A N 1
ATOM 797 C CA . GLY A 1 102 ? 11.069 2.629 -23.046 1.00 97.12 102 GLY A CA 1
ATOM 798 C C . GLY A 1 102 ? 9.655 2.535 -23.626 1.00 97.12 102 GLY A C 1
ATOM 799 O O . GLY A 1 102 ? 9.246 1.485 -24.116 1.00 97.12 102 GLY A O 1
ATOM 800 N N . ILE A 1 103 ? 8.910 3.641 -23.611 1.00 97.62 103 ILE A N 1
ATOM 801 C CA . ILE A 1 103 ? 7.569 3.713 -24.197 1.00 97.62 103 ILE A CA 1
ATOM 802 C C . ILE A 1 103 ? 7.377 5.027 -24.955 1.00 97.62 103 ILE A C 1
ATOM 804 O O . ILE A 1 103 ? 7.729 6.102 -24.472 1.00 97.62 103 ILE A O 1
ATOM 808 N N . ALA A 1 104 ? 6.790 4.938 -26.147 1.00 97.88 104 ALA A N 1
ATOM 809 C CA . ALA A 1 104 ? 6.385 6.091 -26.940 1.00 97.88 104 ALA A CA 1
ATOM 810 C C . ALA A 1 104 ? 4.863 6.243 -26.898 1.00 97.88 104 ALA A C 1
ATOM 812 O O . ALA A 1 104 ? 4.120 5.267 -27.025 1.00 97.88 104 ALA A O 1
ATOM 813 N N . TYR A 1 105 ? 4.390 7.477 -26.726 1.00 98.19 105 TYR A N 1
ATOM 814 C CA . TYR A 1 105 ? 2.961 7.759 -26.731 1.00 98.19 105 TYR A CA 1
ATOM 815 C C . TYR A 1 105 ? 2.355 7.455 -28.105 1.00 98.19 105 TYR A C 1
ATOM 817 O O . TYR A 1 105 ? 2.826 7.938 -29.135 1.00 98.19 105 TYR A O 1
ATOM 825 N N . LYS A 1 106 ? 1.249 6.711 -28.104 1.00 98.12 106 LYS A N 1
ATOM 826 C CA . LYS A 1 106 ? 0.396 6.511 -29.273 1.00 98.12 106 LYS A CA 1
ATOM 827 C C . LYS A 1 106 ? -1.061 6.577 -28.832 1.00 98.12 106 LYS A C 1
ATOM 829 O O . LYS A 1 106 ? -1.489 5.810 -27.973 1.00 98.12 106 LYS A O 1
ATOM 834 N N . LYS A 1 107 ? -1.834 7.491 -29.426 1.00 97.75 107 LYS A N 1
ATOM 835 C CA . LYS A 1 107 ? -3.251 7.695 -29.089 1.00 97.75 107 LYS A CA 1
ATOM 83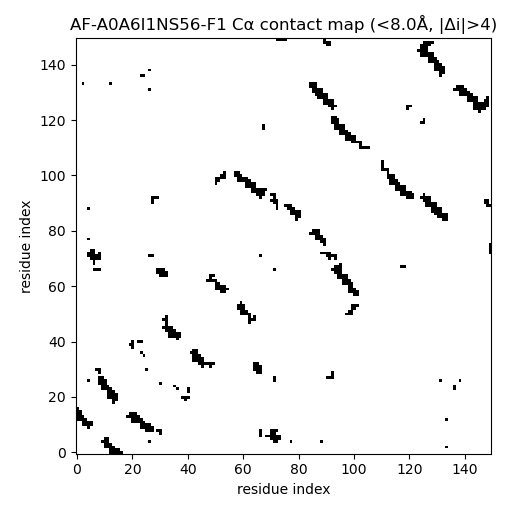6 C C . LYS A 1 107 ? -4.029 6.373 -29.170 1.00 97.75 107 LYS A C 1
ATOM 838 O O . LYS A 1 107 ? -3.976 5.688 -30.187 1.00 97.75 107 LYS A O 1
ATOM 843 N N . GLY A 1 108 ? -4.759 6.047 -28.102 1.00 97.44 108 GLY A N 1
ATOM 844 C CA . GLY A 1 108 ? -5.584 4.836 -27.997 1.00 97.44 108 GLY A CA 1
ATOM 845 C C . GLY A 1 108 ? -4.820 3.549 -27.663 1.00 97.44 108 GLY A C 1
ATOM 846 O O . GLY A 1 108 ? -5.460 2.531 -27.424 1.00 97.44 108 GLY A O 1
ATOM 847 N N . ALA A 1 109 ? -3.484 3.578 -27.620 1.00 98.12 109 ALA A N 1
ATOM 848 C CA . ALA A 1 109 ? -2.677 2.454 -27.160 1.00 98.12 109 ALA A CA 1
ATOM 849 C C . ALA A 1 109 ? -2.428 2.527 -25.645 1.00 98.12 109 ALA A C 1
ATOM 851 O O . ALA A 1 109 ? -2.516 3.592 -25.030 1.00 98.12 109 ALA A O 1
ATOM 852 N N . ALA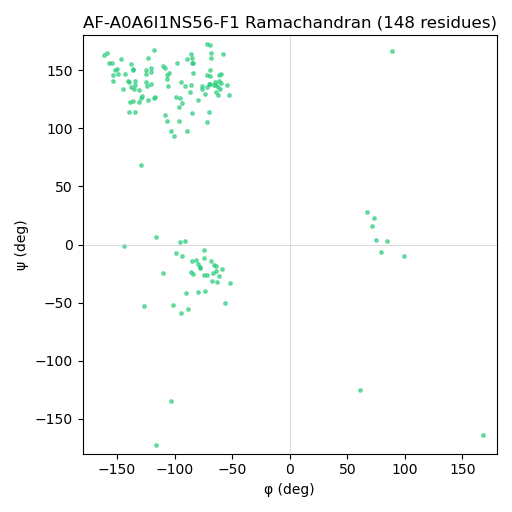 A 1 110 ? -2.076 1.387 -25.053 1.00 96.75 110 ALA A N 1
ATOM 853 C CA . ALA A 1 110 ? -1.604 1.329 -23.677 1.00 96.75 110 ALA A CA 1
ATOM 854 C C . ALA A 1 110 ? -0.266 2.083 -23.530 1.00 96.75 110 ALA A C 1
ATOM 856 O O . ALA A 1 110 ? 0.602 1.993 -24.398 1.00 96.75 110 ALA A O 1
ATOM 857 N N . PHE A 1 111 ? -0.099 2.824 -22.431 1.00 97.94 111 PHE A N 1
ATOM 858 C CA . PHE A 1 111 ? 1.062 3.686 -22.182 1.00 97.94 111 PHE A CA 1
ATOM 859 C C . PHE A 1 111 ? 1.654 3.402 -20.794 1.00 97.94 111 PHE A C 1
ATOM 861 O O . PHE A 1 111 ? 1.494 4.189 -19.867 1.00 97.94 111 PHE A O 1
ATOM 868 N N . LEU A 1 112 ? 2.250 2.214 -20.638 1.00 97.69 112 LEU A N 1
ATOM 869 C CA . LEU A 1 112 ? 2.763 1.733 -19.349 1.00 97.69 112 LEU A CA 1
ATOM 870 C C . LEU A 1 112 ? 4.253 2.041 -19.172 1.00 97.69 112 LEU A C 1
ATOM 872 O O . LEU A 1 112 ? 4.620 2.705 -18.210 1.00 97.69 112 LEU A O 1
ATOM 876 N N . GLY A 1 113 ? 5.103 1.543 -20.080 1.00 97.94 113 GLY A N 1
ATOM 877 C CA . GLY A 1 113 ? 6.562 1.625 -19.923 1.00 97.94 113 GLY A CA 1
ATOM 878 C C . GLY A 1 113 ? 7.104 0.789 -18.762 1.00 97.94 113 GLY A C 1
ATOM 879 O O . GLY A 1 113 ? 8.117 1.147 -18.166 1.00 97.94 113 GLY A O 1
ATOM 880 N N . ALA A 1 114 ? 6.415 -0.300 -18.411 1.00 98.62 114 ALA A N 1
ATOM 881 C CA . ALA A 1 114 ? 6.828 -1.212 -17.355 1.00 98.62 114 ALA A CA 1
ATOM 882 C C . ALA A 1 114 ? 6.280 -2.622 -17.589 1.00 98.62 114 ALA A C 1
ATOM 884 O O . ALA A 1 114 ? 5.145 -2.790 -18.043 1.00 98.62 114 ALA A O 1
ATOM 885 N N . GLY A 1 115 ? 7.072 -3.620 -17.201 1.00 98.56 115 GLY A N 1
ATOM 886 C CA . GLY A 1 115 ? 6.633 -5.003 -17.051 1.00 98.56 115 GLY A CA 1
ATOM 887 C C . GLY A 1 115 ? 6.608 -5.399 -15.577 1.00 98.56 115 GLY A C 1
ATOM 888 O O . GLY A 1 115 ? 7.319 -4.820 -14.753 1.00 98.56 115 GLY A O 1
ATOM 889 N N . PHE A 1 116 ? 5.761 -6.366 -15.233 1.00 98.69 116 PHE A N 1
ATOM 890 C CA . PHE A 1 116 ? 5.588 -6.805 -13.854 1.00 98.69 116 PHE A CA 1
ATOM 891 C C . PHE A 1 116 ? 5.096 -8.248 -13.761 1.00 98.69 116 PHE A C 1
ATOM 893 O O . PHE A 1 116 ? 4.400 -8.743 -14.648 1.00 98.69 116 PHE A O 1
ATOM 900 N N . THR A 1 117 ? 5.381 -8.877 -12.623 1.00 98.75 117 THR A N 1
ATOM 901 C CA . THR A 1 117 ? 4.824 -10.176 -12.232 1.00 98.75 117 THR A CA 1
ATOM 902 C C . THR A 1 117 ? 4.383 -10.096 -10.778 1.00 98.75 117 THR A C 1
ATOM 904 O O . THR A 1 117 ? 5.219 -9.938 -9.890 1.00 98.75 117 THR A O 1
ATOM 907 N N . ILE A 1 118 ? 3.076 -10.202 -10.521 1.00 98.69 118 ILE A N 1
ATOM 908 C CA . ILE A 1 118 ? 2.538 -10.241 -9.154 1.00 98.69 118 ILE A CA 1
ATOM 909 C C . ILE A 1 118 ? 2.922 -11.565 -8.497 1.00 98.69 118 ILE A C 1
ATOM 911 O O . ILE A 1 118 ? 2.827 -12.623 -9.117 1.00 98.69 118 ILE A O 1
ATOM 915 N N . LYS A 1 119 ? 3.326 -11.495 -7.229 1.00 98.56 119 LYS A N 1
ATOM 916 C CA . LYS A 1 119 ? 3.670 -12.647 -6.398 1.00 98.56 119 LYS A CA 1
ATOM 917 C C . LYS A 1 119 ? 2.901 -12.575 -5.079 1.00 98.56 119 LYS A C 1
ATOM 919 O O . LYS A 1 119 ? 2.972 -11.535 -4.414 1.00 98.56 119 LYS A O 1
ATOM 924 N N . PRO A 1 120 ? 2.183 -13.634 -4.673 1.00 98.31 120 PRO A N 1
ATOM 925 C CA . PRO A 1 120 ? 1.619 -13.683 -3.330 1.00 98.31 120 PRO A CA 1
ATOM 926 C C . PRO A 1 120 ? 2.755 -13.628 -2.296 1.00 98.31 120 PRO A C 1
ATOM 928 O O . PRO A 1 120 ? 3.856 -14.122 -2.547 1.00 98.31 120 PRO A O 1
ATOM 931 N N . LEU A 1 121 ? 2.510 -12.988 -1.150 1.00 98.62 121 LEU A N 1
ATOM 932 C CA . LEU A 1 121 ? 3.490 -12.943 -0.051 1.00 98.62 121 LEU A CA 1
ATOM 933 C C . LEU A 1 121 ? 3.405 -14.167 0.864 1.00 98.62 121 LEU A C 1
ATOM 935 O O . LEU A 1 121 ? 4.301 -14.393 1.677 1.00 98.62 121 LEU A O 1
ATOM 939 N N . ASN A 1 122 ? 2.323 -14.931 0.747 1.00 98.62 122 ASN A N 1
ATOM 940 C CA . ASN A 1 122 ? 2.004 -16.078 1.576 1.00 98.62 122 ASN A CA 1
ATOM 941 C C . ASN A 1 122 ? 1.509 -17.223 0.684 1.00 98.62 122 ASN A C 1
ATOM 943 O O . ASN A 1 122 ? 0.915 -16.978 -0.362 1.00 98.62 122 ASN A O 1
ATOM 947 N N . GLU A 1 123 ? 1.745 -18.467 1.099 1.00 97.88 123 GLU A N 1
ATOM 948 C CA . GLU A 1 123 ? 1.344 -19.652 0.324 1.00 97.88 123 GLU A CA 1
ATOM 949 C C . GLU A 1 123 ? -0.174 -19.892 0.386 1.00 97.88 123 GLU A C 1
ATOM 951 O O . GLU A 1 123 ? -0.801 -20.173 -0.632 1.00 97.88 123 GLU A O 1
ATOM 956 N N . ASP A 1 124 ? -0.776 -19.697 1.564 1.00 98.38 124 ASP A N 1
ATOM 957 C CA . ASP A 1 124 ? -2.161 -20.113 1.831 1.00 98.38 124 ASP A CA 1
ATOM 958 C C . ASP A 1 124 ? -3.206 -18.991 1.710 1.00 98.38 124 ASP A C 1
ATOM 960 O O . ASP A 1 124 ? -4.406 -19.240 1.853 1.00 98.38 124 ASP A O 1
ATOM 964 N N . TYR A 1 125 ? -2.790 -17.734 1.528 1.00 98.69 125 TYR A N 1
ATOM 965 C CA . TYR A 1 125 ? -3.722 -16.605 1.465 1.00 98.69 125 TYR A CA 1
ATOM 966 C C . TYR A 1 125 ? -3.170 -15.393 0.719 1.00 98.69 125 TYR A C 1
ATOM 968 O O . TYR A 1 125 ? -1.965 -15.163 0.662 1.00 98.69 125 TYR A O 1
ATOM 976 N N . ILE A 1 126 ? -4.089 -14.576 0.205 1.00 98.75 126 ILE A N 1
ATOM 977 C CA . ILE A 1 126 ? -3.806 -13.236 -0.324 1.00 98.75 126 ILE A CA 1
ATOM 978 C C . ILE A 1 126 ? -4.727 -12.234 0.361 1.00 98.75 126 ILE A C 1
ATOM 980 O O . ILE A 1 126 ? -4.271 -11.240 0.921 1.00 98.75 126 ILE A O 1
ATOM 984 N N . GLY A 1 127 ? -6.030 -12.503 0.331 1.00 98.81 127 GLY A N 1
ATOM 985 C CA . GLY A 1 127 ? -7.030 -11.639 0.926 1.00 98.81 127 GLY A CA 1
ATOM 986 C C . GLY A 1 127 ? -6.958 -11.646 2.448 1.00 98.81 127 GLY A C 1
ATOM 987 O O . GLY A 1 127 ? -6.824 -12.693 3.081 1.00 98.81 127 GLY A O 1
ATOM 988 N N . VAL A 1 128 ? -7.098 -10.474 3.054 1.00 98.88 128 VAL A N 1
ATOM 989 C CA . VAL A 1 128 ? -7.224 -10.315 4.501 1.00 98.88 128 VAL A CA 1
ATOM 990 C C . VAL A 1 128 ? -8.264 -9.238 4.785 1.00 98.88 128 VAL A C 1
ATOM 992 O O . VAL A 1 128 ? -8.062 -8.062 4.479 1.00 98.88 128 VAL A O 1
ATOM 995 N N . LEU A 1 129 ? -9.389 -9.619 5.384 1.00 98.94 129 LEU A N 1
ATOM 996 C CA . LEU A 1 129 ? -10.337 -8.660 5.941 1.00 98.94 129 LEU A CA 1
ATOM 997 C C . LEU A 1 129 ? -9.807 -8.213 7.302 1.00 98.94 129 LEU A C 1
ATOM 999 O O . LEU A 1 129 ? -9.555 -9.055 8.163 1.00 98.94 129 LEU A O 1
ATOM 1003 N N . ARG A 1 130 ? -9.632 -6.907 7.499 1.00 98.88 130 ARG A N 1
ATOM 1004 C CA . ARG A 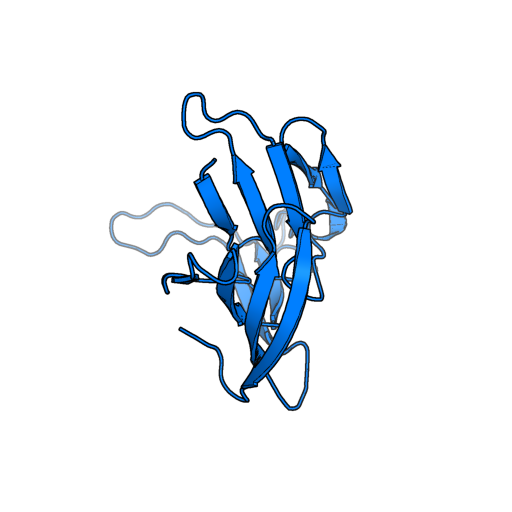1 130 ? -9.068 -6.336 8.731 1.00 98.88 130 ARG A CA 1
ATOM 1005 C C . ARG A 1 130 ? -10.042 -5.384 9.395 1.00 98.88 130 ARG A C 1
ATOM 1007 O O . ARG A 1 130 ? -10.639 -4.558 8.708 1.00 98.88 130 ARG A O 1
ATOM 1014 N N . ALA A 1 131 ? -10.146 -5.444 10.717 1.00 98.88 131 ALA A N 1
ATOM 1015 C CA . ALA A 1 131 ? -10.744 -4.370 11.498 1.00 98.88 131 ALA A CA 1
ATOM 1016 C C . ALA A 1 131 ? -9.654 -3.414 11.986 1.00 98.88 131 ALA A C 1
ATOM 1018 O O . ALA A 1 131 ? -8.725 -3.825 12.678 1.00 98.88 131 ALA A O 1
ATOM 1019 N N . ILE A 1 132 ? -9.778 -2.141 11.627 1.00 98.88 132 ILE A N 1
ATOM 1020 C CA . ILE A 1 132 ? -8.804 -1.085 11.895 1.00 98.88 132 ILE A CA 1
ATOM 1021 C C . ILE A 1 132 ? -9.450 -0.016 12.774 1.00 98.88 132 ILE A C 1
ATOM 1023 O O . ILE A 1 132 ? -10.484 0.549 12.411 1.00 98.88 132 ILE A O 1
ATOM 1027 N N . ASP A 1 133 ? -8.815 0.295 13.902 1.00 98.75 133 ASP A N 1
ATOM 1028 C CA . ASP A 1 133 ? -9.158 1.453 14.725 1.00 98.75 133 ASP A CA 1
ATOM 1029 C C . ASP A 1 133 ? -8.434 2.706 14.182 1.00 98.75 133 ASP A C 1
ATOM 1031 O O . ASP A 1 133 ? -7.204 2.804 14.267 1.00 98.75 133 ASP A O 1
ATOM 1035 N N . PRO A 1 134 ? -9.165 3.699 13.638 1.00 98.25 134 PRO A N 1
ATOM 1036 C CA . PRO A 1 134 ? -8.572 4.896 13.042 1.00 98.25 134 PRO A CA 1
ATOM 1037 C C . PRO A 1 134 ? -8.028 5.901 14.076 1.00 98.25 134 PRO A C 1
ATOM 1039 O O . PRO A 1 134 ? -7.348 6.865 13.700 1.00 98.25 134 PRO A O 1
ATOM 1042 N N . ILE A 1 135 ? -8.344 5.741 15.364 1.00 97.81 135 ILE A N 1
ATOM 1043 C CA . ILE A 1 135 ? -7.878 6.614 16.448 1.00 97.81 135 ILE A CA 1
ATOM 1044 C C . ILE A 1 135 ? -6.546 6.099 16.980 1.00 97.81 135 ILE A C 1
ATOM 1046 O O . ILE A 1 135 ? -5.568 6.851 16.974 1.00 97.81 135 ILE A O 1
ATOM 1050 N N . SER A 1 136 ? -6.503 4.833 17.410 1.00 98.12 136 SER A N 1
ATOM 1051 C CA . SER A 1 136 ? -5.280 4.226 17.953 1.00 98.12 136 SER A CA 1
ATOM 1052 C C . SER A 1 136 ? -4.282 3.805 16.873 1.00 98.12 136 SER A C 1
ATOM 1054 O O . SER A 1 136 ? -3.095 3.667 17.164 1.00 98.12 136 SER A O 1
ATOM 1056 N N . GLY A 1 137 ? -4.747 3.627 15.633 1.00 97.69 137 GLY A N 1
ATOM 1057 C CA . GLY A 1 137 ? -3.934 3.156 14.516 1.00 97.69 137 GLY A CA 1
ATOM 1058 C C . GLY A 1 137 ? -3.591 1.672 14.588 1.00 97.69 137 GLY A C 1
ATOM 1059 O O . GLY A 1 137 ? -2.580 1.248 14.033 1.00 97.69 137 GLY A O 1
ATOM 1060 N N . LYS A 1 138 ? -4.396 0.889 15.312 1.00 98.31 138 LYS A N 1
ATOM 1061 C CA . LYS A 1 138 ? -4.168 -0.540 15.528 1.00 98.31 138 LYS A CA 1
ATOM 1062 C C . LYS A 1 138 ? -5.141 -1.389 14.725 1.00 98.31 138 LYS A C 1
ATOM 1064 O O . LYS A 1 138 ? -6.313 -1.050 14.563 1.00 98.31 138 LYS A O 1
ATOM 1069 N N . GLU A 1 139 ? -4.648 -2.535 14.279 1.00 98.81 139 GLU A N 1
ATOM 1070 C CA . GLU A 1 139 ? -5.505 -3.633 13.855 1.00 98.81 139 GLU A CA 1
ATOM 1071 C C . GLU A 1 139 ? -6.121 -4.297 15.096 1.00 98.81 139 GLU A C 1
ATOM 1073 O O . GLU A 1 139 ? -5.414 -4.616 16.052 1.00 98.81 139 GLU A O 1
ATOM 1078 N N . VAL A 1 140 ? -7.441 -4.477 15.085 1.00 98.81 140 VAL A N 1
ATOM 1079 C CA . VAL A 1 140 ? -8.197 -5.130 16.164 1.00 98.81 140 VAL A CA 1
ATOM 1080 C C . VAL A 1 140 ? -8.303 -6.631 15.916 1.00 98.81 140 VAL A C 1
ATOM 1082 O O . VAL A 1 140 ? -8.163 -7.426 16.840 1.00 98.81 140 VAL A O 1
ATOM 1085 N N . TRP A 1 141 ? -8.548 -7.022 14.666 1.00 98.88 141 TRP A N 1
ATOM 1086 C CA . TRP A 1 141 ? -8.565 -8.414 14.232 1.00 98.88 141 TRP A CA 1
ATOM 1087 C C . TRP A 1 141 ? -8.355 -8.516 12.719 1.00 98.88 141 TRP A C 1
ATOM 1089 O O . TRP A 1 141 ? -8.550 -7.545 11.980 1.00 98.88 141 TRP A O 1
ATOM 1099 N N . ARG A 1 142 ? -8.031 -9.729 12.257 1.00 98.88 142 ARG A N 1
ATOM 1100 C CA . ARG A 1 142 ? -7.946 -10.087 10.835 1.00 98.88 142 ARG A CA 1
ATOM 1101 C C . ARG A 1 142 ? -8.604 -11.433 10.526 1.00 98.88 142 ARG A C 1
ATOM 1103 O O . ARG A 1 142 ? -8.600 -12.331 11.363 1.00 98.88 142 ARG A O 1
ATOM 1110 N N . HIS A 1 143 ? -9.111 -11.581 9.307 1.00 98.88 143 HIS A N 1
ATOM 1111 C CA . HIS A 1 143 ? -9.632 -12.828 8.748 1.00 98.88 143 HIS A CA 1
ATOM 1112 C C . HIS A 1 143 ? -9.024 -13.068 7.362 1.00 98.88 143 HIS A C 1
ATOM 1114 O O . HIS A 1 143 ? -9.153 -12.228 6.471 1.00 98.8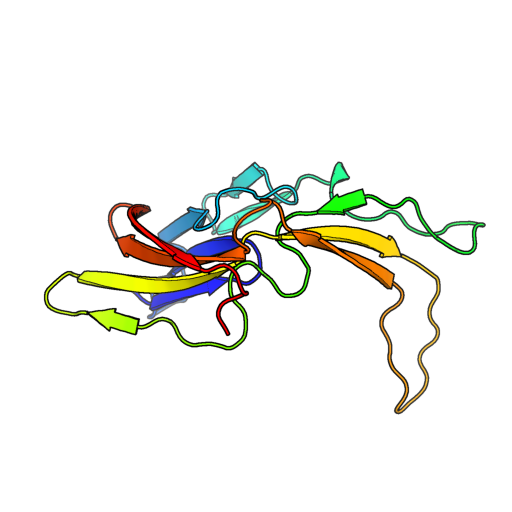8 143 HIS A O 1
ATOM 1120 N N . LYS A 1 144 ? -8.354 -14.208 7.181 1.00 98.88 144 LYS A N 1
ATOM 1121 C CA . LYS A 1 144 ? -7.648 -14.562 5.941 1.00 98.88 144 LYS A CA 1
ATOM 1122 C C . LYS A 1 144 ? -8.602 -15.178 4.919 1.00 98.88 144 LYS A C 1
ATOM 1124 O O . LYS A 1 144 ? -9.540 -15.880 5.281 1.00 98.88 144 LYS A O 1
ATOM 1129 N N . ASN A 1 145 ? -8.328 -14.943 3.644 1.00 98.69 145 ASN A N 1
ATOM 1130 C CA . ASN A 1 145 ? -9.012 -15.546 2.512 1.00 98.69 145 ASN A CA 1
ATOM 1131 C C . ASN A 1 145 ? -7.975 -16.019 1.490 1.00 98.69 145 ASN A C 1
ATOM 1133 O O . ASN A 1 145 ? -7.020 -15.299 1.192 1.00 98.69 145 ASN A O 1
ATOM 1137 N N . PHE A 1 146 ? -8.180 -17.214 0.935 1.00 98.44 146 PHE A N 1
ATOM 1138 C CA . PHE A 1 146 ? -7.265 -17.784 -0.056 1.00 98.44 146 PHE A CA 1
ATOM 1139 C C . PHE A 1 146 ? -7.083 -16.838 -1.256 1.00 98.44 146 PHE A C 1
ATOM 1141 O O . PHE A 1 146 ? -5.968 -16.466 -1.612 1.00 98.44 146 PHE A O 1
ATOM 1148 N N . ALA A 1 147 ? -8.198 -16.376 -1.827 1.00 97.94 147 ALA A N 1
ATOM 1149 C CA . ALA A 1 147 ? -8.214 -15.451 -2.955 1.00 97.94 147 ALA A CA 1
ATOM 1150 C C . ALA A 1 147 ? -8.101 -13.976 -2.511 1.00 97.94 147 ALA A C 1
ATOM 1152 O O . ALA A 1 147 ? -8.421 -13.650 -1.361 1.00 97.94 147 ALA A O 1
ATOM 1153 N N . PRO A 1 148 ? -7.711 -13.057 -3.413 1.00 97.31 148 PRO A N 1
ATOM 1154 C CA . PRO A 1 148 ? -7.769 -11.630 -3.131 1.00 97.31 148 PRO A CA 1
ATOM 1155 C C . PRO A 1 148 ? -9.201 -11.171 -2.822 1.00 97.31 148 PRO A C 1
ATOM 1157 O O . PRO A 1 148 ? -10.165 -11.686 -3.392 1.00 97.31 148 PRO A O 1
ATOM 1160 N N . LEU A 1 149 ? -9.335 -10.180 -1.944 1.00 96.06 149 LEU A N 1
ATOM 1161 C CA . LEU A 1 149 ? -10.587 -9.462 -1.722 1.00 96.06 149 LEU A CA 1
ATOM 1162 C C . LEU A 1 149 ? -10.690 -8.316 -2.737 1.00 96.06 149 LEU A C 1
ATOM 1164 O O . LEU A 1 149 ? -9.695 -7.628 -2.987 1.00 96.06 149 LEU A O 1
ATOM 1168 N N . TRP A 1 150 ? -11.877 -8.129 -3.312 1.00 90.31 150 TRP A N 1
ATOM 1169 C CA . TRP A 1 150 ? -12.167 -7.172 -4.383 1.00 90.31 150 TRP A CA 1
ATOM 1170 C C . TRP A 1 150 ? -13.429 -6.382 -4.143 1.00 90.31 150 TRP A C 1
ATOM 1172 O O . TRP A 1 150 ? -14.234 -6.778 -3.268 1.00 90.31 150 TRP A O 1
#

Mean predicted aligned error: 2.4 Å